Protein AF-A0A1S9CGY2-F1 (afdb_monomer_lite)

Radius of gyration: 55.51 Å; chains: 1; bounding box: 98×33×162 Å

Secondary structure (DSSP, 8-state):
-HHHHHHHHHHHHHHHHHHHHHHHHHHHHHHHHHHHHHHHTTS-TTTHHHHHHHHHHHHHHHHHHHHHHHHHHHHHHHHHHHHHHHHHHHHHHHHHHHHHHHHHHHHHHHHHHHHHHHHHHHHHHHHHHHHHHHHHHHHHHHHHHHHHHHHHHHHHHHHHHHHHHHHHHHH--

Sequence (173 aa):
MLNSINEINESTKTISVVLSIIQNIATQTNLLAFNAGIEAARAGREFESGFSVVANEIRELAIRSGITVKGIEEIIANNIRNVERGQEMAKSTVAILNEIIITIDQNAENANNLLITSESQKEGLEELLLDTEKISEVIETNSVTSEESAAVSEQLAAQAEHLSTLMEYFKTK

Structure (mmCIF, N/CA/C/O backbone):
data_AF-A0A1S9CGY2-F1
#
_entry.id   AF-A0A1S9CGY2-F1
#
loop_
_atom_site.group_PDB
_atom_site.id
_atom_site.type_symbol
_atom_site.label_atom_id
_atom_site.label_alt_id
_atom_site.label_comp_id
_atom_site.label_asym_id
_atom_site.label_entity_id
_atom_site.label_seq_id
_atom_site.pdbx_PDB_ins_code
_atom_site.Cartn_x
_atom_site.Cartn_y
_atom_site.Cartn_z
_atom_site.occupancy
_atom_site.B_iso_or_equiv
_atom_site.auth_seq_id
_atom_site.auth_comp_id
_atom_site.auth_asym_id
_atom_site.auth_atom_id
_atom_site.pdbx_PDB_model_num
ATOM 1 N N . MET A 1 1 ? 0.176 7.880 -13.606 1.00 73.38 1 MET A N 1
ATOM 2 C CA . MET A 1 1 ? 1.468 7.192 -13.379 1.00 73.38 1 MET A CA 1
ATOM 3 C C . MET A 1 1 ? 1.651 5.998 -14.310 1.00 73.38 1 MET A C 1
ATOM 5 O O . MET A 1 1 ? 2.542 6.059 -15.141 1.00 73.38 1 MET A O 1
ATOM 9 N N . LEU A 1 2 ? 0.802 4.961 -14.246 1.00 80.25 2 LEU A N 1
ATOM 10 C CA . LEU A 1 2 ? 0.894 3.801 -15.155 1.00 80.25 2 LEU A CA 1
ATOM 11 C C . LEU A 1 2 ? 0.818 4.186 -16.642 1.00 80.25 2 LEU A C 1
ATOM 13 O O . LEU A 1 2 ? 1.616 3.692 -17.429 1.00 80.25 2 LEU A O 1
ATOM 17 N N . ASN A 1 3 ? -0.066 5.121 -17.008 1.00 85.56 3 ASN A N 1
ATOM 18 C CA . ASN A 1 3 ? -0.153 5.626 -18.386 1.00 85.56 3 ASN A CA 1
ATOM 19 C C . ASN A 1 3 ? 1.161 6.271 -18.847 1.00 85.56 3 ASN A C 1
ATOM 21 O O . ASN A 1 3 ? 1.667 5.922 -19.902 1.00 85.56 3 ASN A O 1
ATOM 25 N N . SER A 1 4 ? 1.771 7.117 -18.014 1.00 87.56 4 SER A N 1
ATOM 26 C CA . SER A 1 4 ? 3.051 7.764 -18.323 1.00 87.56 4 SER A CA 1
ATOM 27 C C . SER A 1 4 ? 4.201 6.758 -18.467 1.00 87.56 4 SER A C 1
ATOM 29 O O . SER A 1 4 ? 5.044 6.907 -19.342 1.00 87.56 4 SER A O 1
ATOM 31 N N . ILE A 1 5 ? 4.230 5.702 -17.644 1.00 87.19 5 ILE A N 1
ATOM 32 C CA . ILE A 1 5 ? 5.220 4.615 -17.759 1.00 87.19 5 ILE A CA 1
ATOM 33 C C . ILE A 1 5 ? 5.020 3.834 -19.068 1.00 87.19 5 ILE A C 1
ATOM 35 O O . ILE A 1 5 ? 5.995 3.518 -19.748 1.00 87.19 5 ILE A O 1
ATOM 39 N N . ASN A 1 6 ? 3.768 3.572 -19.458 1.00 86.94 6 ASN A N 1
ATOM 40 C CA . ASN A 1 6 ? 3.456 2.937 -20.740 1.00 86.94 6 ASN A CA 1
ATOM 41 C C . ASN A 1 6 ? 3.865 3.822 -21.930 1.00 86.94 6 ASN A C 1
ATOM 43 O O . ASN A 1 6 ? 4.476 3.322 -22.869 1.00 86.94 6 ASN A O 1
ATOM 47 N N . GLU A 1 7 ? 3.587 5.126 -21.881 1.00 90.62 7 GLU A N 1
ATOM 48 C CA . GLU A 1 7 ? 3.997 6.086 -22.917 1.00 90.62 7 GLU A CA 1
ATOM 49 C C . GLU A 1 7 ? 5.524 6.138 -23.077 1.00 90.62 7 GLU A C 1
ATOM 51 O O . GLU A 1 7 ? 6.031 6.131 -24.200 1.00 90.62 7 GLU A O 1
ATOM 56 N N . ILE A 1 8 ? 6.272 6.116 -21.967 1.00 89.12 8 ILE A N 1
ATOM 57 C CA . ILE A 1 8 ? 7.740 6.034 -21.993 1.00 89.12 8 ILE A CA 1
ATOM 58 C C . ILE A 1 8 ? 8.199 4.720 -22.637 1.00 89.12 8 ILE A C 1
ATOM 60 O O . ILE A 1 8 ? 9.121 4.740 -23.454 1.00 89.12 8 ILE A O 1
ATOM 64 N N . ASN A 1 9 ? 7.565 3.589 -22.312 1.00 88.19 9 ASN A N 1
ATOM 65 C CA . ASN A 1 9 ? 7.907 2.293 -22.903 1.00 88.19 9 ASN A CA 1
ATOM 66 C C . ASN A 1 9 ? 7.698 2.292 -24.429 1.00 88.19 9 ASN A C 1
ATOM 68 O O . ASN A 1 9 ? 8.592 1.911 -25.183 1.00 88.19 9 ASN A O 1
ATOM 72 N N . GLU A 1 10 ? 6.553 2.791 -24.899 1.00 90.69 10 GLU A N 1
ATOM 73 C CA . GLU A 1 10 ? 6.242 2.887 -26.333 1.00 90.69 10 GLU A CA 1
ATOM 74 C C . GLU A 1 10 ? 7.179 3.856 -27.075 1.00 90.69 10 GLU A C 1
ATOM 76 O O . GLU A 1 10 ? 7.681 3.545 -28.161 1.00 90.69 10 GLU A O 1
ATOM 81 N N . SER A 1 11 ? 7.508 4.997 -26.462 1.00 92.31 11 SER A N 1
ATOM 82 C CA . SER A 1 11 ? 8.513 5.927 -26.995 1.00 92.31 11 SER A CA 1
ATOM 83 C C . SER A 1 11 ? 9.893 5.262 -27.106 1.00 92.31 11 SER A C 1
ATOM 85 O O . SER A 1 11 ? 10.563 5.353 -28.135 1.00 92.31 11 SER A O 1
ATOM 87 N N . THR A 1 12 ? 10.289 4.490 -26.092 1.00 91.31 12 THR A N 1
ATOM 88 C CA .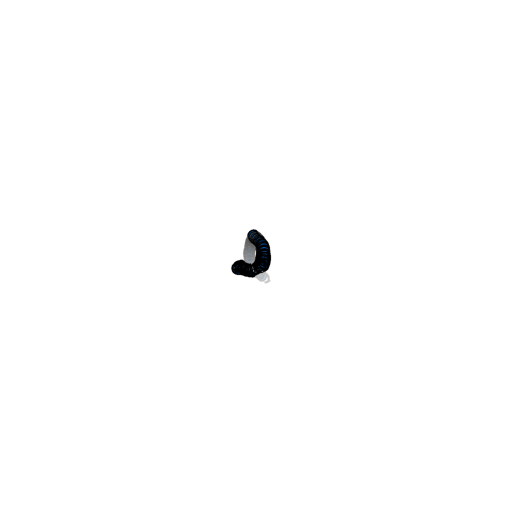 THR A 1 12 ? 11.576 3.779 -26.060 1.00 91.31 12 THR A CA 1
ATOM 89 C C . THR A 1 12 ? 11.658 2.684 -27.131 1.00 91.31 12 THR A C 1
ATOM 91 O O . THR A 1 12 ? 12.687 2.550 -27.799 1.00 91.31 12 THR A O 1
ATOM 94 N N . LYS A 1 13 ? 10.564 1.949 -27.378 1.00 89.88 13 LYS A N 1
ATOM 95 C CA . LYS A 1 13 ? 10.467 1.003 -28.506 1.00 89.88 13 LYS A CA 1
ATOM 96 C C . LYS A 1 13 ? 10.595 1.708 -29.852 1.00 89.88 13 LYS A C 1
ATOM 98 O O . LYS A 1 13 ? 11.310 1.229 -30.729 1.00 89.88 13 LYS A O 1
ATOM 103 N N . THR A 1 14 ? 9.953 2.864 -30.004 1.00 93.44 14 THR A N 1
ATOM 104 C CA . THR A 1 14 ? 10.051 3.673 -31.228 1.00 93.44 14 THR A CA 1
ATOM 105 C C . THR A 1 14 ? 11.497 4.102 -31.485 1.00 93.44 14 THR A C 1
ATOM 107 O O . THR A 1 14 ? 11.988 3.968 -32.605 1.00 93.44 14 THR A O 1
ATOM 110 N N . ILE A 1 15 ? 12.220 4.530 -30.444 1.00 93.25 15 ILE A N 1
ATOM 111 C CA . ILE A 1 15 ? 13.653 4.851 -30.539 1.00 93.25 15 ILE A CA 1
ATOM 112 C C . ILE A 1 15 ? 14.461 3.628 -30.996 1.00 93.25 15 ILE A C 1
ATOM 114 O O . ILE A 1 15 ? 15.313 3.762 -31.872 1.00 93.25 15 ILE A O 1
ATOM 118 N N . SER A 1 16 ? 14.180 2.433 -30.468 1.00 91.75 16 SER A N 1
ATOM 119 C CA . SER A 1 16 ? 14.857 1.198 -30.892 1.00 91.75 16 SER A CA 1
ATOM 120 C C . SER A 1 16 ? 14.658 0.900 -32.387 1.00 91.75 16 SER A C 1
ATOM 122 O O . SER A 1 16 ? 15.619 0.554 -33.076 1.00 91.75 16 SER A O 1
ATOM 124 N N . VAL A 1 17 ? 13.451 1.120 -32.921 1.00 93.38 17 VAL A N 1
ATOM 125 C CA . VAL A 1 17 ? 13.179 0.989 -34.365 1.00 93.38 17 VAL A CA 1
ATOM 126 C C . VAL A 1 17 ? 14.000 1.996 -35.176 1.00 93.38 17 VAL A C 1
ATOM 128 O O . VAL A 1 17 ? 14.608 1.631 -36.183 1.00 93.38 17 VAL A O 1
ATOM 131 N N . VAL A 1 18 ? 14.070 3.252 -34.728 1.00 94.31 18 VAL A N 1
ATOM 132 C CA . VAL A 1 18 ? 14.868 4.294 -35.395 1.00 94.31 18 VAL A CA 1
ATOM 133 C C . VAL A 1 18 ? 16.357 3.937 -35.397 1.00 94.31 18 VAL A C 1
ATOM 135 O O . VAL A 1 18 ? 17.012 4.078 -36.428 1.00 94.31 18 VAL A O 1
ATOM 138 N N . LEU A 1 19 ? 16.892 3.416 -34.290 1.00 93.94 19 LEU A N 1
ATOM 139 C CA . LEU A 1 19 ? 18.288 2.970 -34.213 1.00 93.94 19 LEU A CA 1
ATOM 140 C C . LEU A 1 19 ? 18.586 1.839 -35.200 1.00 93.94 19 LEU A C 1
ATOM 142 O O . LEU A 1 19 ? 19.602 1.898 -35.891 1.00 93.94 19 LEU A O 1
ATOM 146 N N . SER A 1 20 ? 17.668 0.882 -35.359 1.00 92.81 20 SER A N 1
ATOM 147 C CA . SER A 1 20 ? 17.802 -0.181 -36.361 1.00 92.81 20 SER A CA 1
ATOM 148 C C . SER A 1 20 ? 17.882 0.374 -37.792 1.00 92.81 20 SER A C 1
ATOM 150 O O . SER A 1 20 ? 18.693 -0.080 -38.604 1.00 92.81 20 SER A O 1
ATOM 152 N N . ILE A 1 21 ? 17.096 1.408 -38.111 1.00 95.69 21 ILE A N 1
ATOM 153 C CA . ILE A 1 21 ? 17.167 2.096 -39.410 1.00 95.69 21 ILE A CA 1
ATOM 154 C C . ILE A 1 21 ? 18.528 2.786 -39.582 1.00 95.69 21 ILE A C 1
ATOM 156 O O . ILE A 1 21 ? 19.155 2.638 -40.631 1.00 95.69 21 ILE A O 1
ATOM 160 N N . ILE A 1 22 ? 19.028 3.485 -38.558 1.00 94.75 22 ILE A N 1
ATOM 161 C CA . ILE A 1 22 ? 20.340 4.152 -38.610 1.00 94.75 22 ILE A CA 1
ATOM 162 C C . ILE A 1 22 ? 21.469 3.123 -38.781 1.00 94.75 22 ILE A C 1
ATOM 164 O O . ILE A 1 22 ? 22.365 3.336 -39.597 1.00 94.75 22 ILE A O 1
ATOM 168 N N . GLN A 1 23 ? 21.409 1.977 -38.094 1.00 94.31 23 GLN A N 1
ATOM 169 C CA . GLN A 1 23 ? 22.380 0.888 -38.253 1.00 94.31 23 GLN A CA 1
ATOM 170 C C . GLN A 1 23 ? 22.392 0.339 -39.688 1.00 94.31 23 GLN A C 1
ATOM 172 O O . GLN A 1 23 ? 23.459 0.062 -40.250 1.00 94.31 23 GLN A O 1
ATOM 177 N N . ASN A 1 24 ? 21.213 0.206 -40.303 1.00 95.19 24 ASN A N 1
ATOM 178 C CA . ASN A 1 24 ? 21.089 -0.189 -41.703 1.00 95.19 24 ASN A CA 1
ATOM 179 C C . ASN A 1 24 ? 21.702 0.859 -42.644 1.00 95.19 24 ASN A C 1
ATOM 181 O O . ASN A 1 24 ? 22.481 0.492 -43.525 1.00 95.19 24 ASN A O 1
ATOM 185 N N . ILE A 1 25 ? 21.436 2.152 -42.423 1.00 95.19 25 ILE A N 1
ATOM 186 C CA . ILE A 1 25 ? 22.032 3.251 -43.202 1.00 95.19 25 ILE A CA 1
ATOM 187 C C . ILE A 1 25 ? 23.560 3.248 -43.072 1.00 95.19 25 ILE A C 1
ATOM 189 O O . ILE A 1 25 ? 24.261 3.343 -44.080 1.00 95.19 25 ILE A O 1
ATOM 193 N N . ALA A 1 26 ? 24.096 3.091 -41.858 1.00 95.00 26 ALA A N 1
ATOM 194 C CA . ALA A 1 26 ? 25.537 3.020 -41.621 1.00 95.00 26 ALA A CA 1
ATOM 195 C C . ALA A 1 26 ? 26.172 1.837 -42.373 1.00 95.00 26 ALA A C 1
ATOM 197 O O . ALA A 1 26 ? 27.203 1.982 -43.028 1.00 95.00 26 ALA A O 1
ATOM 198 N N . THR A 1 27 ? 25.514 0.676 -42.365 1.00 93.88 27 THR A N 1
ATOM 199 C CA . THR A 1 27 ? 25.989 -0.519 -43.080 1.00 93.88 27 THR A CA 1
ATOM 200 C C . THR A 1 27 ? 25.967 -0.323 -44.600 1.00 93.88 27 THR A C 1
ATOM 202 O O . THR A 1 27 ? 26.942 -0.653 -45.278 1.00 93.88 27 THR A O 1
ATOM 205 N N . GLN A 1 28 ? 24.895 0.263 -45.142 1.00 96.44 28 GLN A N 1
ATOM 206 C CA . GLN A 1 28 ? 24.790 0.596 -46.567 1.00 96.44 28 GLN A CA 1
ATOM 207 C C . GLN A 1 28 ? 25.834 1.632 -46.990 1.00 96.44 28 GLN A C 1
ATOM 209 O O . GLN A 1 28 ? 26.470 1.469 -48.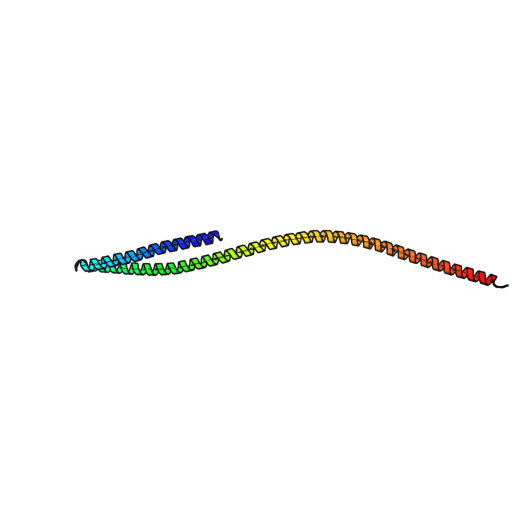029 1.00 96.44 28 GLN A O 1
ATOM 214 N N . THR A 1 29 ? 26.064 2.657 -46.167 1.00 95.81 29 THR A N 1
ATOM 215 C CA . THR A 1 29 ? 27.071 3.700 -46.417 1.00 95.81 29 THR A CA 1
ATOM 216 C C . THR A 1 29 ? 28.478 3.107 -46.435 1.00 95.81 29 THR A C 1
ATOM 218 O O . THR A 1 29 ? 29.260 3.412 -47.331 1.00 95.81 29 THR A O 1
ATOM 221 N N . ASN A 1 30 ? 28.782 2.189 -45.511 1.00 94.00 30 ASN A N 1
ATOM 222 C CA . ASN A 1 30 ? 30.048 1.454 -45.494 1.00 94.00 30 ASN A CA 1
ATOM 223 C C . ASN A 1 30 ? 30.245 0.608 -46.769 1.00 94.00 30 ASN A C 1
ATOM 225 O O . ASN A 1 30 ? 31.339 0.597 -47.331 1.00 94.00 30 ASN A O 1
ATOM 229 N N . LEU A 1 31 ? 29.195 -0.064 -47.258 1.00 94.44 31 LEU A N 1
ATOM 230 C CA . LEU A 1 31 ? 29.244 -0.832 -48.511 1.00 94.44 31 LEU A CA 1
ATOM 231 C C . LEU A 1 31 ? 29.414 0.067 -49.747 1.00 94.44 31 LEU A C 1
ATOM 233 O O . LEU A 1 31 ? 30.213 -0.246 -50.628 1.00 94.44 31 LEU A O 1
ATOM 237 N N . LEU A 1 32 ? 28.701 1.195 -49.804 1.00 94.88 32 LEU A N 1
ATOM 238 C CA . LEU A 1 32 ? 28.823 2.192 -50.873 1.00 94.88 32 LEU A CA 1
ATOM 239 C C . LEU A 1 32 ? 30.239 2.775 -50.933 1.00 94.88 32 LEU A C 1
ATOM 241 O O . LEU A 1 32 ? 30.835 2.828 -52.007 1.00 94.88 32 LEU A O 1
ATOM 245 N N . ALA A 1 33 ? 30.791 3.155 -49.780 1.00 93.81 33 ALA A N 1
ATOM 246 C CA . ALA A 1 33 ? 32.144 3.685 -49.662 1.00 93.81 33 ALA A CA 1
ATOM 247 C C . ALA A 1 33 ? 33.205 2.655 -50.077 1.00 93.81 33 ALA A C 1
ATOM 249 O O . ALA A 1 33 ? 34.149 2.983 -50.790 1.00 93.81 33 ALA A O 1
ATOM 250 N N . PHE A 1 34 ? 33.019 1.388 -49.700 1.00 90.94 34 PHE A N 1
ATOM 251 C CA . PHE A 1 34 ? 33.893 0.297 -50.126 1.00 90.94 34 PHE A CA 1
ATOM 252 C C . PHE A 1 34 ? 33.897 0.114 -51.651 1.00 90.94 34 PHE A C 1
ATOM 254 O O . PHE A 1 34 ? 34.965 0.055 -52.259 1.00 90.94 34 PHE A O 1
ATOM 261 N N . ASN A 1 35 ? 32.717 0.092 -52.278 1.00 90.62 35 ASN A N 1
ATOM 262 C CA . ASN A 1 35 ? 32.596 -0.028 -53.732 1.00 90.62 35 ASN A CA 1
ATOM 263 C C . ASN A 1 35 ? 33.207 1.180 -54.461 1.00 90.62 35 ASN A C 1
ATOM 265 O O . ASN A 1 35 ? 33.895 1.004 -55.464 1.00 90.62 35 ASN A O 1
ATOM 269 N N . ALA A 1 36 ? 33.012 2.394 -53.936 1.00 89.62 36 ALA A N 1
ATOM 270 C CA . ALA A 1 36 ? 33.627 3.604 -54.478 1.00 89.62 36 ALA A CA 1
ATOM 271 C C . ALA A 1 36 ? 35.162 3.571 -54.380 1.00 89.62 36 ALA A C 1
ATOM 273 O O . ALA A 1 36 ? 35.842 3.971 -55.321 1.00 89.62 36 ALA A O 1
ATOM 274 N N . GLY A 1 37 ? 35.711 3.048 -53.278 1.00 86.56 37 GLY A N 1
ATOM 275 C CA . GLY A 1 37 ? 37.154 2.853 -53.115 1.00 86.56 37 GLY A CA 1
ATOM 276 C C . GLY A 1 37 ? 37.740 1.854 -54.119 1.00 86.56 37 GLY A C 1
ATOM 277 O O . GLY A 1 37 ? 38.814 2.101 -54.668 1.00 86.56 37 GLY A O 1
ATOM 278 N N . ILE A 1 38 ? 37.020 0.763 -54.413 1.00 86.25 38 ILE A N 1
ATOM 279 C CA . ILE A 1 38 ? 37.411 -0.206 -55.452 1.00 86.25 38 ILE A CA 1
ATOM 280 C C . ILE A 1 38 ? 37.428 0.454 -56.833 1.00 86.25 38 ILE A C 1
ATOM 282 O O . ILE A 1 38 ? 38.396 0.294 -57.574 1.00 86.25 38 ILE A O 1
ATOM 286 N N . GLU A 1 39 ? 36.379 1.199 -57.180 1.00 84.62 39 GLU A N 1
ATOM 287 C CA . GLU A 1 39 ? 36.273 1.806 -58.508 1.00 84.62 39 GLU A CA 1
ATOM 288 C C . GLU A 1 39 ? 37.282 2.953 -58.692 1.00 84.62 39 GLU A C 1
ATOM 290 O O . GLU A 1 39 ? 37.869 3.095 -59.764 1.00 84.62 39 GLU A O 1
ATOM 295 N N . ALA A 1 40 ? 37.587 3.702 -57.624 1.00 83.44 40 ALA A N 1
ATOM 296 C CA . ALA A 1 40 ? 38.656 4.700 -57.615 1.00 83.44 40 ALA A CA 1
ATOM 297 C C . ALA A 1 40 ? 40.035 4.075 -57.886 1.00 83.44 40 ALA A C 1
ATOM 299 O O . ALA A 1 40 ? 40.800 4.624 -58.672 1.00 83.44 40 ALA A O 1
ATOM 300 N N . ALA A 1 41 ? 40.328 2.904 -57.307 1.00 79.19 41 ALA A N 1
ATOM 301 C CA . ALA A 1 41 ? 41.556 2.146 -57.577 1.00 79.19 41 ALA A CA 1
ATOM 302 C C . ALA A 1 41 ? 41.606 1.534 -58.992 1.00 79.19 41 ALA A C 1
ATOM 304 O O . ALA A 1 41 ? 42.649 1.058 -59.433 1.00 79.19 41 ALA A O 1
ATOM 305 N N . ARG A 1 42 ? 40.471 1.507 -59.701 1.00 80.44 42 ARG A N 1
ATOM 306 C CA . ARG A 1 42 ? 40.340 0.960 -61.056 1.00 80.44 42 ARG A CA 1
ATOM 307 C C . ARG A 1 42 ? 40.451 2.034 -62.146 1.00 80.44 42 ARG A C 1
ATOM 309 O O . ARG A 1 42 ? 40.770 1.698 -63.284 1.00 80.44 42 ARG A O 1
ATOM 316 N N . ALA A 1 43 ? 40.208 3.302 -61.806 1.00 77.12 43 ALA A N 1
ATOM 317 C CA . ALA A 1 43 ? 40.146 4.434 -62.736 1.00 77.12 43 ALA A CA 1
ATOM 318 C C . ALA A 1 43 ? 41.515 5.047 -63.127 1.00 77.12 43 ALA A C 1
ATOM 320 O O . ALA A 1 43 ? 41.562 5.902 -64.011 1.00 77.12 43 ALA A O 1
ATOM 321 N N . GLY A 1 44 ? 42.631 4.598 -62.539 1.00 66.88 44 GLY A N 1
ATOM 322 C CA . GLY A 1 44 ? 43.990 5.012 -62.910 1.00 66.88 44 GLY A CA 1
ATOM 323 C C . GLY A 1 44 ? 44.505 6.301 -62.239 1.00 66.88 44 GLY A C 1
ATOM 324 O O . GLY A 1 44 ? 43.766 7.070 -61.622 1.00 66.88 44 GLY A O 1
ATOM 325 N N . ARG A 1 45 ? 45.821 6.543 -62.386 1.00 63.72 45 ARG A N 1
ATOM 326 C CA . ARG A 1 45 ? 46.643 7.472 -61.572 1.00 63.72 45 ARG A CA 1
ATOM 327 C C . ARG A 1 45 ? 46.197 8.942 -61.496 1.00 63.72 45 ARG A C 1
ATOM 329 O O . ARG A 1 45 ? 46.594 9.618 -60.552 1.00 63.72 45 ARG A O 1
ATOM 336 N N . GLU A 1 46 ? 45.412 9.455 -62.445 1.00 60.72 46 GLU A N 1
ATOM 337 C CA . GLU A 1 46 ? 44.984 10.870 -62.452 1.00 60.72 46 GLU A CA 1
ATOM 338 C C . GLU A 1 46 ? 43.805 11.173 -61.505 1.00 60.72 46 GLU A C 1
ATOM 340 O O . GLU A 1 46 ? 43.678 12.309 -61.055 1.00 60.72 46 GLU A O 1
ATOM 345 N N . PHE A 1 47 ? 42.987 10.175 -61.139 1.00 56.12 47 PHE A N 1
ATOM 346 C CA . PHE A 1 47 ? 41.822 10.341 -60.245 1.00 56.12 47 PHE A CA 1
ATOM 347 C C . PHE A 1 47 ? 41.919 9.528 -58.935 1.00 56.12 47 PHE A C 1
ATOM 349 O O . PHE A 1 47 ? 41.131 9.741 -58.010 1.00 56.12 47 PHE A O 1
ATOM 356 N N . GLU A 1 48 ? 42.909 8.635 -58.824 1.00 58.69 48 GLU A N 1
ATOM 357 C CA . GLU A 1 48 ? 43.109 7.698 -57.704 1.00 58.69 48 GLU A CA 1
ATOM 358 C C . GLU A 1 48 ? 43.356 8.361 -56.338 1.00 58.69 48 GLU A C 1
ATOM 360 O O . GLU A 1 48 ? 42.889 7.855 -55.317 1.00 58.69 48 GLU A O 1
ATOM 365 N N . SER A 1 49 ? 44.087 9.480 -56.282 1.00 67.31 49 SER A N 1
ATOM 366 C CA . SER A 1 49 ? 44.610 9.994 -55.004 1.00 67.31 49 SER A CA 1
ATOM 367 C C . SER A 1 49 ? 43.556 10.685 -54.133 1.00 67.31 49 SER A C 1
ATOM 369 O O . SER A 1 49 ? 43.572 10.527 -52.916 1.00 67.31 49 SER A O 1
ATOM 371 N N . GLY A 1 50 ? 42.620 11.426 -54.732 1.00 77.44 50 GLY A N 1
ATOM 372 C CA . GLY A 1 50 ? 41.583 12.158 -53.996 1.00 77.44 50 GLY A CA 1
ATOM 373 C C . GLY A 1 50 ? 40.358 11.305 -53.664 1.00 77.44 50 GLY A C 1
ATOM 374 O O . GLY A 1 50 ? 39.897 11.295 -52.525 1.00 77.44 50 GLY A O 1
ATOM 375 N N . PHE A 1 51 ? 39.845 10.549 -54.641 1.00 82.25 51 PHE A N 1
ATOM 376 C CA . PHE A 1 51 ? 38.612 9.768 -54.475 1.00 82.25 51 PHE A CA 1
ATOM 377 C C . PHE A 1 51 ? 38.781 8.567 -53.537 1.00 82.25 51 PHE A C 1
ATOM 379 O O . PHE A 1 51 ? 37.878 8.282 -52.751 1.00 82.25 51 PHE A O 1
ATOM 386 N N . SER A 1 52 ? 39.940 7.900 -53.561 1.00 83.31 52 SER A N 1
ATOM 387 C CA . SER A 1 52 ? 40.228 6.777 -52.657 1.00 83.31 52 SER A CA 1
ATOM 388 C C . SER A 1 52 ? 40.314 7.221 -51.189 1.00 83.31 52 SER A C 1
ATOM 390 O O . SER A 1 52 ? 39.795 6.548 -50.298 1.00 83.31 52 SER A O 1
ATOM 392 N N . VAL A 1 53 ? 40.895 8.401 -50.928 1.00 86.44 53 VAL A N 1
ATOM 393 C CA . VAL A 1 53 ? 40.978 8.976 -49.574 1.00 86.44 53 VAL A CA 1
ATOM 394 C C . VAL A 1 53 ? 39.589 9.323 -49.044 1.00 86.44 53 VAL A C 1
ATOM 396 O O . VAL A 1 53 ? 39.247 8.932 -47.931 1.00 86.44 53 VAL A O 1
ATOM 399 N N . VAL A 1 54 ? 38.755 9.980 -49.856 1.00 90.50 54 VAL A N 1
ATOM 400 C CA . VAL A 1 54 ? 37.374 10.312 -49.468 1.00 90.50 54 VAL A CA 1
ATOM 401 C C . VAL A 1 54 ? 36.546 9.047 -49.215 1.00 90.50 54 VAL A C 1
ATOM 403 O O . VAL A 1 54 ? 35.800 8.988 -48.241 1.00 90.50 54 VAL A O 1
ATOM 406 N N . ALA A 1 55 ? 36.695 8.010 -50.044 1.00 91.56 55 ALA A N 1
ATOM 407 C CA . ALA A 1 55 ? 36.003 6.737 -49.849 1.00 91.56 55 ALA A CA 1
ATOM 408 C C . ALA A 1 55 ? 36.401 6.050 -48.529 1.00 91.56 55 ALA A C 1
ATOM 410 O O . ALA A 1 55 ? 35.532 5.550 -47.813 1.00 91.56 55 ALA A O 1
ATOM 411 N N . ASN A 1 56 ? 37.687 6.062 -48.167 1.00 90.12 56 ASN A N 1
ATOM 412 C CA . ASN A 1 56 ? 38.142 5.521 -46.884 1.00 90.12 56 ASN A CA 1
ATOM 413 C C . ASN A 1 56 ? 37.626 6.336 -45.689 1.00 90.12 56 ASN A C 1
ATOM 415 O O . ASN A 1 56 ? 37.159 5.738 -44.722 1.00 90.12 56 ASN A O 1
ATOM 419 N N . GLU A 1 57 ? 37.615 7.667 -45.778 1.00 93.62 57 GLU A N 1
ATOM 420 C CA . GLU A 1 57 ? 37.085 8.532 -44.715 1.00 93.62 57 GLU A CA 1
ATOM 421 C C . GLU A 1 57 ? 35.585 8.280 -44.478 1.00 93.62 57 GLU A C 1
ATOM 423 O O . GLU A 1 57 ? 35.143 8.096 -43.343 1.00 93.62 57 GLU A O 1
ATOM 428 N N . ILE A 1 58 ? 34.788 8.177 -45.552 1.00 95.25 58 ILE A N 1
ATOM 429 C CA . ILE A 1 58 ? 33.354 7.848 -45.457 1.00 95.25 58 ILE A CA 1
ATOM 430 C C . ILE A 1 58 ? 33.160 6.464 -44.825 1.00 95.25 58 ILE A C 1
ATOM 432 O O . ILE A 1 58 ? 32.251 6.268 -44.013 1.00 95.25 58 ILE A O 1
ATOM 436 N N . ARG A 1 59 ? 34.012 5.496 -45.178 1.00 93.75 59 ARG A N 1
ATOM 437 C CA . ARG A 1 59 ? 33.964 4.140 -44.628 1.00 93.75 59 ARG A CA 1
ATOM 438 C C . ARG A 1 59 ? 34.247 4.129 -43.125 1.00 93.75 59 ARG A C 1
ATOM 440 O O . ARG A 1 59 ? 33.496 3.504 -42.375 1.00 93.75 59 ARG A O 1
ATOM 447 N N . GLU A 1 60 ? 35.287 4.828 -42.675 1.00 94.44 60 GLU A N 1
ATOM 448 C CA . GLU A 1 60 ? 35.589 4.957 -41.246 1.00 94.44 60 GLU A CA 1
ATOM 449 C C . GLU A 1 60 ? 34.447 5.640 -40.487 1.00 94.44 60 GLU A C 1
ATOM 451 O O . GLU A 1 60 ? 34.038 5.160 -39.425 1.00 94.44 60 GLU A O 1
ATOM 456 N N . LEU A 1 61 ? 33.861 6.695 -41.062 1.00 95.31 61 LEU A N 1
ATOM 457 C CA . LEU A 1 61 ? 32.724 7.398 -40.472 1.00 95.31 61 LEU A CA 1
ATOM 458 C C . LEU A 1 61 ? 31.498 6.482 -40.324 1.00 95.31 61 LEU A C 1
ATOM 460 O O . LEU A 1 61 ? 30.832 6.491 -39.286 1.00 95.31 61 LEU A O 1
ATOM 464 N N . ALA A 1 62 ? 31.230 5.644 -41.328 1.00 95.06 62 ALA A N 1
ATOM 465 C CA . ALA A 1 62 ? 30.141 4.673 -41.313 1.00 95.06 62 ALA A CA 1
ATOM 466 C C . ALA A 1 62 ? 30.350 3.567 -40.260 1.00 95.06 62 ALA A C 1
ATOM 468 O O . ALA A 1 62 ? 29.422 3.236 -39.518 1.00 95.06 62 ALA A O 1
ATOM 469 N N . ILE A 1 63 ? 31.572 3.032 -40.132 1.00 93.50 63 ILE A N 1
ATOM 470 C CA . ILE A 1 63 ? 31.920 2.054 -39.085 1.00 93.50 63 ILE A CA 1
ATOM 471 C C . ILE A 1 63 ? 31.758 2.680 -37.698 1.00 93.50 63 ILE A C 1
ATOM 473 O O . ILE A 1 63 ? 31.131 2.086 -36.816 1.00 93.50 63 ILE A O 1
ATOM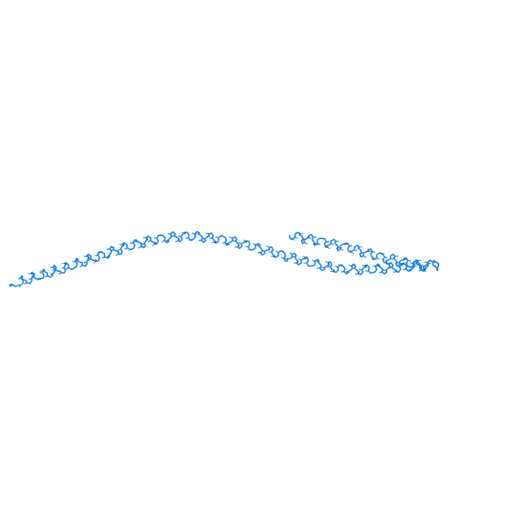 477 N N . ARG A 1 64 ? 32.279 3.897 -37.509 1.00 95.44 64 ARG A N 1
ATOM 478 C CA . ARG A 1 64 ? 32.173 4.631 -36.245 1.00 95.44 64 ARG A CA 1
ATOM 479 C C . ARG A 1 64 ? 30.715 4.895 -35.874 1.00 95.44 64 ARG A C 1
ATOM 481 O O . ARG A 1 64 ? 30.342 4.665 -34.727 1.00 95.44 64 ARG A O 1
ATOM 488 N N . SER A 1 65 ? 29.886 5.295 -36.841 1.00 94.75 65 SER A N 1
ATOM 489 C CA . SER A 1 65 ? 28.443 5.473 -36.655 1.00 94.75 65 SER A CA 1
ATOM 490 C C . SER A 1 65 ? 27.768 4.180 -36.184 1.00 94.75 65 SER A C 1
ATOM 492 O O . SER A 1 65 ? 27.045 4.206 -35.191 1.00 94.75 65 SER A O 1
ATOM 494 N N . GLY A 1 66 ? 28.074 3.035 -36.806 1.00 93.38 66 GLY A N 1
ATOM 495 C CA . GLY A 1 66 ? 27.524 1.741 -36.387 1.00 93.38 66 GLY A CA 1
ATOM 496 C C . GLY A 1 66 ? 27.936 1.319 -34.969 1.00 93.38 66 GLY A C 1
ATOM 497 O O . GLY A 1 66 ? 27.124 0.787 -34.216 1.00 93.38 66 GLY A O 1
ATOM 498 N N . ILE A 1 67 ? 29.179 1.591 -34.558 1.00 94.00 67 ILE A N 1
ATOM 499 C CA . ILE A 1 67 ? 29.627 1.337 -33.176 1.00 94.00 67 ILE A CA 1
ATOM 500 C C . ILE A 1 67 ? 28.847 2.215 -32.189 1.00 94.00 67 ILE A C 1
ATOM 502 O O . ILE A 1 67 ? 28.392 1.726 -31.155 1.00 94.00 67 ILE A O 1
ATOM 506 N N . THR A 1 68 ? 28.657 3.498 -32.510 1.00 93.88 68 THR A N 1
ATOM 507 C CA . THR A 1 68 ? 27.872 4.416 -31.675 1.00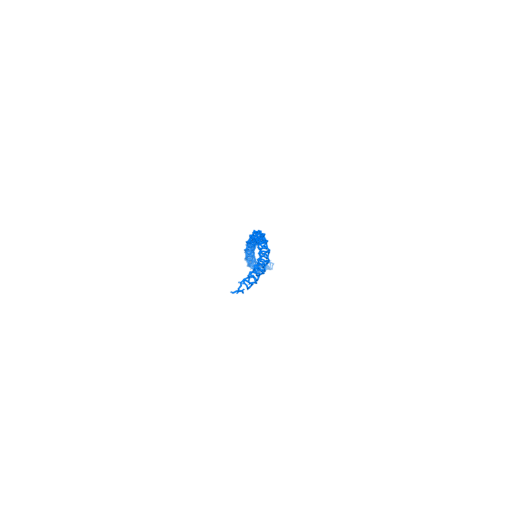 93.88 68 THR A CA 1
ATOM 508 C C . THR A 1 68 ? 26.418 3.967 -31.556 1.00 93.88 68 THR A C 1
ATOM 510 O O . THR A 1 68 ? 25.891 3.954 -30.446 1.00 93.88 68 THR A O 1
ATOM 513 N N . VAL A 1 69 ? 25.784 3.552 -32.657 1.00 94.75 69 VAL A N 1
ATOM 514 C CA . VAL A 1 69 ? 24.399 3.055 -32.644 1.00 94.75 69 VAL A CA 1
ATOM 515 C C . VAL A 1 69 ? 24.256 1.846 -31.723 1.00 94.75 69 VAL A C 1
ATOM 517 O O . VAL A 1 69 ? 23.378 1.862 -30.865 1.00 94.75 69 VAL A O 1
ATOM 520 N N . LYS A 1 70 ? 25.162 0.863 -31.805 1.00 92.06 70 LYS A N 1
ATOM 521 C CA . LYS A 1 70 ? 25.165 -0.295 -30.893 1.00 92.06 70 LYS A CA 1
ATOM 522 C C . LYS A 1 70 ? 25.269 0.101 -29.418 1.00 92.06 70 LYS A C 1
ATOM 524 O O . LYS A 1 70 ? 24.585 -0.475 -28.579 1.00 92.06 70 LYS A O 1
ATOM 529 N N . GLY A 1 71 ? 26.094 1.099 -29.097 1.00 94.25 71 GLY A N 1
ATOM 530 C CA . GLY A 1 71 ? 26.187 1.623 -27.731 1.00 94.25 71 GLY A CA 1
ATOM 531 C C . GLY A 1 71 ? 24.874 2.251 -27.245 1.00 94.25 71 GLY A C 1
ATOM 532 O O . GLY A 1 71 ? 24.484 2.067 -26.094 1.00 94.25 71 GLY A O 1
ATOM 533 N N . ILE A 1 72 ? 24.152 2.954 -28.124 1.00 94.31 72 ILE A N 1
ATOM 534 C CA . ILE A 1 72 ? 22.834 3.516 -27.793 1.00 94.31 72 ILE A CA 1
ATOM 535 C C . ILE A 1 72 ? 21.788 2.399 -27.650 1.00 94.31 72 ILE A C 1
ATOM 537 O O . ILE A 1 72 ? 20.972 2.460 -26.732 1.00 94.31 72 ILE A O 1
ATOM 541 N N . GLU A 1 73 ? 21.817 1.366 -28.498 1.00 91.94 73 GLU A N 1
ATOM 542 C CA . GLU A 1 73 ? 20.918 0.205 -28.391 1.00 91.94 73 GLU A CA 1
ATOM 543 C C . GLU A 1 73 ? 21.030 -0.478 -27.021 1.00 91.94 73 GLU A C 1
ATOM 545 O O . GLU A 1 73 ? 20.008 -0.800 -26.414 1.00 91.94 73 GLU A O 1
ATOM 550 N N . GLU A 1 74 ? 22.244 -0.635 -26.488 1.00 93.75 74 GLU A N 1
ATOM 551 C CA . GLU A 1 74 ? 22.459 -1.202 -25.152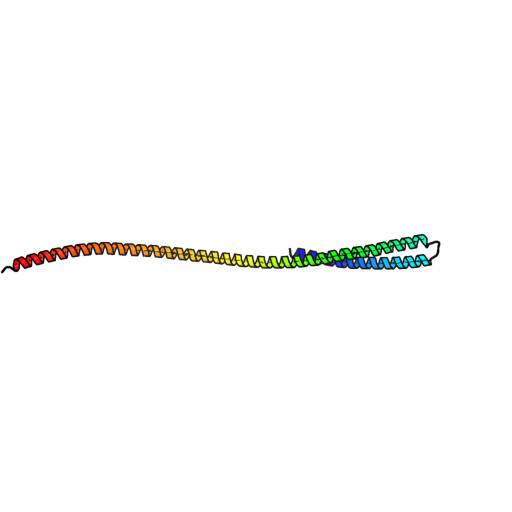 1.00 93.75 74 GLU A CA 1
ATOM 552 C C . GLU A 1 74 ? 21.841 -0.330 -24.044 1.00 93.75 74 GLU A C 1
ATOM 554 O O . GLU A 1 74 ? 21.147 -0.836 -23.154 1.00 93.75 74 GLU A O 1
ATOM 559 N N . ILE A 1 75 ? 22.028 0.993 -24.121 1.00 94.06 75 ILE A N 1
ATOM 560 C CA . ILE A 1 75 ? 21.431 1.953 -23.179 1.00 94.06 75 ILE A CA 1
ATOM 561 C C . ILE A 1 75 ? 19.900 1.890 -23.241 1.00 94.06 75 ILE A C 1
ATOM 563 O O . ILE A 1 75 ? 19.232 1.890 -22.205 1.00 94.06 75 ILE A O 1
ATOM 567 N N . ILE A 1 76 ? 19.329 1.812 -24.443 1.00 92.75 76 ILE A N 1
ATOM 568 C CA . ILE A 1 76 ? 17.883 1.701 -24.655 1.00 92.75 76 ILE A CA 1
ATOM 569 C C . ILE A 1 76 ? 17.348 0.377 -24.105 1.00 92.75 76 ILE A C 1
ATOM 571 O O . ILE A 1 76 ? 16.367 0.386 -23.362 1.00 92.75 76 ILE A O 1
ATOM 575 N N . ALA A 1 77 ? 18.023 -0.744 -24.360 1.00 90.62 77 ALA A N 1
ATOM 576 C CA . ALA A 1 77 ? 17.651 -2.044 -23.804 1.00 90.62 77 ALA A CA 1
ATOM 577 C C . ALA A 1 77 ? 17.694 -2.056 -22.264 1.00 90.62 77 ALA A C 1
ATOM 579 O O . ALA A 1 77 ? 16.873 -2.702 -21.610 1.00 90.62 77 ALA A O 1
ATOM 580 N N . ASN A 1 78 ? 18.637 -1.333 -21.655 1.00 93.88 78 ASN A N 1
ATOM 581 C CA . ASN A 1 78 ? 18.667 -1.155 -20.205 1.00 93.88 78 ASN A CA 1
ATOM 582 C C . ASN A 1 78 ? 17.514 -0.268 -19.698 1.00 93.88 78 ASN A C 1
ATOM 584 O O . ASN A 1 78 ? 16.906 -0.572 -18.673 1.00 93.88 78 ASN A O 1
ATOM 588 N N . ASN A 1 79 ? 17.170 0.799 -20.425 1.00 92.19 79 ASN A N 1
ATOM 589 C CA . ASN A 1 79 ? 16.030 1.652 -20.084 1.00 92.19 79 ASN A CA 1
ATOM 590 C C . ASN A 1 79 ? 14.699 0.896 -20.137 1.00 92.19 79 ASN A C 1
ATOM 592 O O . ASN A 1 79 ? 13.913 1.037 -19.205 1.00 92.19 79 ASN A O 1
ATOM 596 N N . ILE A 1 80 ? 14.474 0.048 -21.148 1.00 90.44 80 ILE A N 1
ATOM 597 C CA . ILE A 1 80 ? 13.266 -0.795 -21.232 1.00 90.44 80 ILE A CA 1
ATOM 598 C C . ILE A 1 80 ? 13.128 -1.653 -19.968 1.00 90.44 80 ILE A C 1
ATOM 600 O O . ILE A 1 80 ? 12.098 -1.591 -19.301 1.00 90.44 80 ILE A O 1
ATOM 604 N N . ARG A 1 81 ? 14.196 -2.354 -19.562 1.00 92.38 81 ARG A N 1
ATOM 605 C CA . ARG A 1 81 ? 14.199 -3.167 -18.331 1.00 92.38 81 ARG A CA 1
ATOM 606 C C . ARG A 1 81 ? 13.895 -2.346 -17.075 1.00 92.38 81 ARG A C 1
ATOM 608 O O . ARG A 1 81 ? 13.169 -2.795 -16.189 1.00 92.38 81 ARG A O 1
ATOM 615 N N . ASN A 1 82 ? 14.437 -1.132 -16.980 1.00 91.50 82 ASN A N 1
ATOM 616 C CA . ASN A 1 82 ? 14.162 -0.239 -15.853 1.00 91.50 82 ASN A CA 1
ATOM 617 C C . ASN A 1 82 ? 12.701 0.229 -15.821 1.00 91.50 82 ASN A C 1
ATOM 619 O O . ASN A 1 82 ? 12.113 0.300 -14.741 1.00 91.50 82 ASN A O 1
ATOM 623 N N . VAL A 1 83 ? 12.120 0.528 -16.984 1.00 91.38 83 VAL A N 1
ATOM 624 C CA . VAL A 1 83 ? 10.715 0.930 -17.130 1.00 91.38 83 VAL A CA 1
ATOM 625 C C . VAL A 1 83 ? 9.782 -0.225 -16.768 1.00 91.38 83 VAL A C 1
ATOM 627 O O . VAL A 1 83 ? 8.845 -0.013 -16.002 1.00 91.38 83 VAL A O 1
ATOM 630 N N . GLU A 1 84 ? 10.065 -1.445 -17.230 1.00 89.56 84 GLU A N 1
ATOM 631 C CA . GLU A 1 84 ? 9.308 -2.656 -16.874 1.00 89.56 84 GLU A CA 1
ATOM 632 C C . GLU A 1 84 ? 9.312 -2.896 -15.360 1.00 89.56 84 GLU A C 1
ATOM 634 O O . GLU A 1 84 ? 8.252 -3.037 -14.748 1.00 89.56 84 GLU A O 1
ATOM 639 N N . ARG A 1 85 ? 10.488 -2.821 -14.723 1.00 92.25 85 ARG A N 1
ATOM 640 C CA . ARG A 1 85 ? 10.602 -2.917 -13.261 1.00 92.25 85 ARG A CA 1
ATOM 641 C C . ARG A 1 85 ? 9.812 -1.814 -12.551 1.00 92.25 85 ARG A C 1
ATOM 643 O O . ARG A 1 85 ? 9.119 -2.078 -11.570 1.00 92.25 85 ARG A O 1
ATOM 650 N N . GLY A 1 86 ? 9.885 -0.578 -13.046 1.00 90.81 86 GLY A N 1
ATOM 651 C CA . GLY A 1 86 ? 9.098 0.539 -12.521 1.00 90.81 86 GLY A CA 1
ATOM 652 C C . GLY A 1 86 ? 7.589 0.310 -12.655 1.00 90.81 86 GLY A C 1
ATOM 653 O O . GLY A 1 86 ? 6.828 0.650 -11.749 1.00 90.81 86 GLY A O 1
ATOM 654 N N . GLN A 1 87 ? 7.151 -0.317 -13.749 1.00 90.38 87 GLN A N 1
ATOM 655 C CA . GLN A 1 87 ? 5.756 -0.678 -13.978 1.00 90.38 87 GLN A CA 1
ATOM 656 C C . GLN A 1 87 ? 5.272 -1.749 -12.992 1.00 90.38 87 GLN A C 1
ATOM 658 O O . GLN A 1 87 ? 4.161 -1.637 -12.473 1.00 90.38 87 GLN A O 1
ATOM 663 N N . GLU A 1 88 ? 6.082 -2.771 -12.715 1.00 91.75 88 GLU A N 1
ATOM 664 C CA . GLU A 1 88 ? 5.760 -3.796 -11.714 1.00 91.75 88 GLU A CA 1
ATOM 665 C C . GLU A 1 88 ? 5.657 -3.207 -10.308 1.00 91.75 88 GLU A C 1
ATOM 667 O O . GLU A 1 88 ? 4.671 -3.448 -9.609 1.00 91.75 88 GLU A O 1
ATOM 672 N N . MET A 1 89 ? 6.623 -2.369 -9.919 1.00 92.94 89 MET A N 1
ATOM 673 C CA . MET A 1 89 ? 6.583 -1.664 -8.638 1.00 92.94 89 MET A CA 1
ATOM 674 C C . MET A 1 89 ? 5.317 -0.811 -8.519 1.00 92.94 89 MET A C 1
ATOM 676 O O . MET A 1 89 ? 4.604 -0.912 -7.525 1.00 92.94 89 MET A O 1
ATOM 680 N N . ALA A 1 90 ? 4.986 -0.042 -9.559 1.00 91.81 90 ALA A N 1
ATOM 681 C CA . ALA A 1 90 ? 3.770 0.762 -9.611 1.00 91.81 90 ALA A CA 1
ATOM 682 C C . ALA A 1 90 ? 2.495 -0.079 -9.435 1.00 91.81 90 ALA A C 1
ATOM 684 O O . ALA A 1 90 ? 1.603 0.311 -8.683 1.00 91.81 90 ALA A O 1
ATOM 685 N N . LYS A 1 91 ? 2.403 -1.232 -10.112 1.00 91.00 91 LYS A N 1
ATOM 686 C CA . LYS A 1 91 ? 1.265 -2.156 -9.978 1.00 91.00 91 LYS A CA 1
ATOM 687 C C . LYS A 1 91 ? 1.148 -2.701 -8.556 1.00 91.00 91 LYS A C 1
ATOM 689 O O . LYS A 1 91 ? 0.049 -2.711 -8.009 1.00 91.00 91 LYS A O 1
ATOM 694 N N . SER A 1 92 ? 2.266 -3.107 -7.956 1.00 94.00 92 SER A N 1
ATOM 695 C CA . SER A 1 92 ? 2.303 -3.589 -6.572 1.00 94.00 92 SER A CA 1
ATOM 696 C C . SER A 1 92 ? 1.856 -2.505 -5.586 1.00 94.00 92 SER A C 1
ATOM 698 O O . SER A 1 92 ? 0.991 -2.747 -4.748 1.00 94.00 92 SER A O 1
ATOM 700 N N . THR A 1 93 ? 2.341 -1.270 -5.749 1.00 94.62 93 THR A N 1
ATOM 701 C CA . THR A 1 93 ? 1.901 -0.131 -4.932 1.00 94.62 93 THR A CA 1
ATOM 702 C C . THR A 1 93 ? 0.396 0.106 -5.041 1.00 94.62 93 THR A C 1
ATOM 704 O O . THR A 1 93 ? -0.253 0.322 -4.024 1.00 94.62 93 THR A O 1
ATOM 707 N N . VAL A 1 94 ? -0.181 0.032 -6.245 1.00 92.81 94 VAL A N 1
ATOM 708 C CA . VAL A 1 94 ? -1.637 0.171 -6.428 1.00 92.81 94 VAL A CA 1
ATOM 709 C C . VAL A 1 94 ? -2.401 -0.935 -5.696 1.00 92.81 94 VAL A C 1
ATOM 711 O O . VAL A 1 94 ? -3.408 -0.645 -5.056 1.00 92.81 94 VAL A O 1
ATOM 714 N N . ALA A 1 95 ? -1.925 -2.182 -5.745 1.00 94.44 95 ALA A N 1
ATOM 715 C CA . ALA A 1 95 ? -2.559 -3.290 -5.031 1.00 94.44 95 ALA A CA 1
ATOM 716 C C . ALA A 1 95 ? -2.557 -3.071 -3.508 1.00 94.44 95 ALA A C 1
ATOM 718 O O . ALA A 1 95 ? -3.604 -3.192 -2.877 1.00 94.44 95 ALA A O 1
ATOM 719 N N . ILE A 1 96 ? -1.417 -2.662 -2.944 1.00 96.88 96 ILE A N 1
ATOM 720 C CA . ILE A 1 96 ? -1.285 -2.365 -1.508 1.00 96.88 96 ILE A CA 1
ATOM 721 C C . ILE A 1 96 ? -2.191 -1.194 -1.104 1.00 96.88 96 ILE A C 1
ATOM 723 O O . ILE A 1 96 ? -2.850 -1.244 -0.071 1.00 96.88 96 ILE A O 1
ATOM 727 N N . LEU A 1 97 ? -2.268 -0.139 -1.919 1.00 96.50 97 LEU A N 1
ATOM 728 C CA . LEU A 1 97 ? -3.154 0.993 -1.636 1.00 96.50 97 LEU A CA 1
ATOM 729 C C . LEU A 1 97 ? -4.634 0.586 -1.638 1.00 96.50 97 LEU A C 1
ATOM 731 O O . LEU A 1 97 ? -5.394 1.087 -0.814 1.00 96.50 97 LEU A O 1
ATOM 735 N N . ASN A 1 98 ? -5.043 -0.343 -2.505 1.00 96.62 98 ASN A N 1
ATOM 736 C CA . ASN A 1 98 ? -6.407 -0.879 -2.482 1.00 96.62 98 ASN A CA 1
ATOM 737 C C . ASN A 1 98 ? -6.688 -1.684 -1.204 1.00 96.62 98 ASN A C 1
ATOM 739 O O . ASN A 1 98 ? -7.769 -1.562 -0.636 1.00 96.62 98 ASN A O 1
ATOM 743 N N . GLU A 1 99 ? -5.722 -2.468 -0.725 1.00 97.56 99 GLU A N 1
ATOM 744 C CA . GLU A 1 99 ? -5.841 -3.189 0.549 1.00 97.56 99 GLU A CA 1
ATOM 745 C C . GLU A 1 99 ? -5.964 -2.226 1.741 1.00 97.56 99 GLU A C 1
ATOM 747 O O . GLU A 1 99 ? -6.780 -2.437 2.641 1.00 97.56 99 GLU A O 1
ATOM 752 N N . ILE A 1 100 ? -5.221 -1.114 1.712 1.00 97.69 100 ILE A N 1
ATOM 753 C CA . ILE A 1 100 ? -5.340 -0.041 2.708 1.00 97.69 100 ILE A CA 1
ATOM 754 C C . ILE A 1 100 ? -6.751 0.559 2.697 1.00 97.69 100 ILE A C 1
ATOM 756 O O . ILE A 1 100 ? -7.323 0.748 3.767 1.00 97.69 100 ILE A O 1
ATOM 760 N N . ILE A 1 101 ? -7.331 0.826 1.521 1.00 97.81 101 ILE A N 1
ATOM 761 C CA . ILE A 1 101 ? -8.703 1.353 1.411 1.00 97.81 101 ILE A CA 1
ATOM 762 C C . ILE A 1 101 ? -9.706 0.380 2.043 1.00 97.81 101 ILE A C 1
ATOM 764 O O . ILE A 1 101 ? -10.494 0.793 2.888 1.00 97.81 101 ILE A O 1
ATOM 768 N N . ILE A 1 102 ? -9.619 -0.913 1.714 1.00 97.62 102 ILE A N 1
ATOM 769 C CA . ILE A 1 102 ? -10.494 -1.947 2.295 1.00 97.62 102 ILE A CA 1
ATOM 770 C C . ILE A 1 102 ? -10.371 -1.974 3.825 1.00 97.62 102 ILE A C 1
ATOM 772 O O . ILE A 1 102 ? -11.370 -2.046 4.535 1.00 97.62 102 ILE A O 1
ATOM 776 N N . THR A 1 103 ? -9.145 -1.884 4.341 1.00 98.00 103 THR A N 1
ATOM 777 C CA . THR A 1 103 ? -8.886 -1.888 5.788 1.00 98.00 103 THR A CA 1
ATOM 778 C C . THR A 1 103 ? -9.459 -0.643 6.473 1.00 98.00 103 THR A C 1
ATOM 780 O O . THR A 1 103 ? -9.967 -0.720 7.592 1.00 98.00 103 THR A O 1
ATOM 783 N N . ILE A 1 104 ? -9.392 0.518 5.817 1.00 97.88 104 ILE A N 1
ATOM 784 C CA . ILE A 1 104 ? -9.985 1.762 6.323 1.00 97.88 104 ILE A CA 1
ATOM 785 C C . ILE A 1 104 ? -11.509 1.637 6.401 1.00 97.88 104 ILE A C 1
ATOM 787 O O . ILE A 1 104 ? -12.080 2.007 7.428 1.00 97.88 104 ILE A O 1
ATOM 791 N N . ASP A 1 105 ? -12.152 1.073 5.377 1.00 97.69 105 ASP A N 1
ATOM 792 C CA . ASP A 1 105 ? -13.604 0.856 5.371 1.00 97.69 105 ASP A CA 1
ATOM 793 C C . ASP A 1 105 ? -14.034 -0.092 6.503 1.00 97.69 105 ASP A C 1
ATOM 795 O O . ASP A 1 105 ? -14.969 0.209 7.247 1.00 97.69 105 ASP A O 1
ATOM 799 N N . GLN A 1 106 ? -13.295 -1.185 6.718 1.00 97.94 106 GLN A N 1
ATOM 800 C CA . GLN A 1 106 ? -13.533 -2.101 7.841 1.00 97.94 106 GLN A CA 1
ATOM 801 C C . GLN A 1 106 ? -13.364 -1.415 9.204 1.00 97.94 106 GLN A C 1
ATOM 803 O O . GLN A 1 106 ? -14.142 -1.649 10.129 1.00 97.94 106 GLN A O 1
ATOM 808 N N . ASN A 1 107 ? -12.366 -0.542 9.349 1.00 97.94 107 ASN A N 1
ATOM 809 C CA . ASN A 1 107 ? -12.186 0.230 10.577 1.00 97.94 107 ASN A CA 1
ATOM 810 C C . ASN A 1 107 ? -13.333 1.219 10.814 1.00 97.94 107 ASN A C 1
ATOM 812 O O . ASN A 1 107 ? -13.740 1.404 11.962 1.00 97.94 107 ASN A O 1
ATOM 816 N N . ALA A 1 108 ? -13.870 1.832 9.758 1.00 97.69 108 ALA A N 1
ATOM 817 C CA . ALA A 1 108 ? -15.036 2.702 9.862 1.00 97.69 108 ALA A CA 1
ATOM 818 C C . ALA A 1 108 ? -16.286 1.919 10.303 1.00 97.69 108 ALA A C 1
ATOM 820 O O . ALA A 1 108 ? -17.011 2.372 11.190 1.00 97.69 108 ALA A O 1
ATOM 821 N N . GLU A 1 109 ? -16.499 0.720 9.755 1.00 98.00 109 GLU A N 1
ATOM 822 C CA . GLU A 1 109 ? -17.581 -0.178 10.176 1.00 98.00 109 GLU A CA 1
ATOM 823 C C . GLU A 1 109 ? -17.436 -0.588 11.650 1.00 98.00 109 GLU A C 1
ATOM 825 O O . GLU A 1 109 ? -18.384 -0.478 12.430 1.00 98.00 109 GLU A O 1
ATOM 830 N N . ASN A 1 110 ? -16.229 -0.973 12.072 1.00 97.94 110 ASN A N 1
ATOM 831 C CA . ASN A 1 110 ? -15.943 -1.315 13.466 1.00 97.94 110 ASN A CA 1
ATOM 832 C C . ASN A 1 110 ? -16.188 -0.136 14.416 1.00 97.94 110 ASN A C 1
ATOM 834 O O . ASN A 1 110 ? -16.755 -0.323 15.492 1.00 97.94 110 ASN A O 1
ATOM 838 N N . ALA A 1 111 ? -15.800 1.081 14.024 1.00 97.69 111 ALA A N 1
ATOM 839 C CA . ALA A 1 111 ? -16.065 2.283 14.808 1.00 97.69 111 ALA A CA 1
ATOM 840 C C . ALA A 1 111 ? -17.573 2.546 14.957 1.00 97.69 111 ALA A C 1
ATOM 842 O O . ALA A 1 111 ? -18.032 2.889 16.046 1.00 97.69 111 ALA A O 1
ATOM 843 N N . ASN A 1 112 ? -18.356 2.327 13.897 1.00 97.88 112 ASN A N 1
ATOM 844 C CA . ASN A 1 112 ? -19.811 2.437 13.958 1.00 97.88 112 ASN A CA 1
ATOM 845 C C . ASN A 1 112 ? -20.429 1.383 14.894 1.00 97.88 112 ASN A C 1
ATOM 847 O O . ASN A 1 112 ? -21.262 1.709 15.737 1.00 97.88 112 ASN A O 1
ATOM 851 N N . ASN A 1 113 ? -19.969 0.133 14.812 1.00 97.81 113 ASN A N 1
ATOM 852 C CA . ASN A 1 113 ? -20.422 -0.938 15.703 1.00 97.81 113 ASN A CA 1
ATOM 853 C C . ASN A 1 113 ? -20.061 -0.661 17.174 1.00 97.81 113 ASN A C 1
ATOM 855 O O . ASN A 1 113 ? -20.857 -0.949 18.071 1.00 97.81 113 ASN A O 1
ATOM 859 N N . LEU A 1 114 ? -18.893 -0.062 17.434 1.00 97.50 114 LEU A N 1
ATOM 860 C CA . LEU A 1 114 ? -18.490 0.373 18.773 1.00 97.50 114 LEU A CA 1
ATOM 861 C C . LEU A 1 114 ? -19.400 1.470 19.327 1.00 97.50 114 LEU A C 1
ATOM 863 O O . LEU A 1 114 ? -19.735 1.423 20.510 1.00 97.50 114 LEU A O 1
ATOM 867 N N . LEU A 1 115 ? -19.815 2.432 18.497 1.00 97.75 115 LEU A N 1
ATOM 868 C CA . LEU A 1 115 ? -20.758 3.477 18.907 1.00 97.75 115 LEU A CA 1
ATOM 869 C C . LEU A 1 115 ? -22.111 2.878 19.299 1.00 97.75 115 LEU A C 1
ATOM 871 O O . LEU A 1 115 ? -22.592 3.153 20.394 1.00 97.75 115 LEU A O 1
ATOM 875 N N . ILE A 1 116 ? -22.665 1.996 18.462 1.00 97.50 116 ILE A N 1
ATOM 876 C CA . ILE A 1 116 ? -23.937 1.305 18.738 1.00 97.50 116 ILE A CA 1
ATOM 877 C C . ILE A 1 116 ? -23.843 0.489 20.034 1.00 97.50 116 ILE A C 1
ATOM 879 O O . ILE A 1 116 ? -24.717 0.567 20.895 1.00 97.50 116 ILE A O 1
ATOM 883 N N . THR A 1 117 ? -22.758 -0.272 20.203 1.00 98.06 117 THR A N 1
ATOM 884 C CA . THR A 1 117 ? -22.541 -1.080 21.414 1.00 98.06 117 THR A CA 1
ATOM 885 C C . THR A 1 117 ? -22.407 -0.196 22.652 1.00 98.06 117 THR A C 1
ATOM 887 O O . THR A 1 117 ? -22.934 -0.532 23.706 1.00 98.06 117 THR A O 1
ATOM 890 N N . SER A 1 118 ? -21.731 0.948 22.526 1.00 98.12 118 SER A N 1
ATOM 891 C CA . SER A 1 118 ? -21.549 1.899 23.627 1.00 98.12 118 SER A CA 1
ATOM 892 C C . SER A 1 118 ? -22.864 2.561 24.039 1.00 98.12 118 SER A C 1
ATOM 894 O O . SER A 1 118 ? -23.086 2.781 25.228 1.00 98.12 118 SER A O 1
ATOM 896 N N . GLU A 1 119 ? -23.748 2.853 23.082 1.00 97.44 119 GLU A N 1
ATOM 897 C CA . GLU A 1 119 ? -25.086 3.380 23.360 1.00 97.44 119 GLU A CA 1
ATOM 898 C C . GLU A 1 119 ? -25.946 2.345 24.097 1.00 97.44 119 GLU A C 1
ATOM 900 O O . GLU A 1 119 ? -26.472 2.642 25.167 1.00 97.44 119 GLU A O 1
ATOM 905 N N . SER A 1 120 ? -25.968 1.095 23.626 1.00 97.31 120 SER A N 1
ATOM 906 C CA . SER A 1 120 ? -26.659 0.001 24.325 1.00 97.31 120 SER A CA 1
ATOM 907 C C . SER A 1 120 ? -26.079 -0.265 25.722 1.00 97.31 120 SER A C 1
ATOM 909 O O . SER A 1 120 ? -26.818 -0.505 26.676 1.00 97.31 120 SER A O 1
ATOM 911 N N . GLN A 1 121 ? -24.755 -0.178 25.883 1.00 97.50 121 GLN A N 1
ATOM 912 C CA . GLN A 1 121 ? -24.110 -0.331 27.187 1.00 97.50 121 GLN A CA 1
ATOM 913 C C . GLN A 1 121 ? -24.492 0.802 28.146 1.00 97.50 121 GLN A C 1
ATOM 915 O O . GLN A 1 121 ? -24.667 0.555 29.338 1.00 97.50 121 GLN A O 1
ATOM 920 N N . LYS A 1 122 ? -24.641 2.032 27.642 1.00 97.94 122 LYS A N 1
ATOM 921 C CA . LYS A 1 122 ? -25.130 3.163 28.434 1.00 97.94 122 LYS A CA 1
ATOM 922 C C . LYS A 1 122 ? -26.559 2.909 28.924 1.00 97.94 122 LYS A C 1
ATOM 924 O O . LYS A 1 122 ? -26.803 3.078 30.113 1.00 97.94 122 LYS A O 1
ATOM 929 N N . GLU A 1 123 ? -27.462 2.468 28.050 1.00 97.56 123 GLU A N 1
ATOM 930 C CA . GLU A 1 123 ? -28.842 2.124 28.431 1.00 97.56 123 GLU A CA 1
ATOM 931 C C . GLU A 1 123 ? -28.874 1.034 29.515 1.00 97.56 123 GLU A C 1
ATOM 933 O O . GLU A 1 123 ? -29.546 1.186 30.533 1.00 97.56 123 GLU A O 1
ATOM 938 N N . GLY A 1 124 ? -28.070 -0.025 29.360 1.00 97.81 124 GLY A N 1
ATOM 939 C CA . GLY A 1 124 ? -27.966 -1.082 30.371 1.00 97.81 124 GLY A CA 1
ATOM 940 C C . GLY A 1 124 ? -27.406 -0.597 31.715 1.00 97.81 124 GLY A C 1
ATOM 941 O O . GLY A 1 124 ? -27.803 -1.090 32.769 1.00 97.81 124 GLY A O 1
ATOM 942 N N . LEU A 1 125 ? -26.504 0.391 31.712 1.00 97.62 125 LEU A N 1
ATOM 943 C CA . LEU A 1 125 ? -26.009 1.011 32.945 1.00 97.62 125 LEU A CA 1
ATOM 944 C C . LEU A 1 125 ? -27.072 1.875 33.634 1.00 97.62 125 LEU A C 1
ATOM 946 O O . LEU A 1 125 ? -27.113 1.901 34.863 1.00 97.62 125 LEU A O 1
ATOM 950 N N . GLU A 1 126 ? -27.925 2.563 32.873 1.00 97.56 126 GLU A N 1
ATOM 951 C CA . GLU A 1 126 ? -29.056 3.318 33.427 1.00 97.56 126 GLU A CA 1
ATOM 952 C C . GLU A 1 126 ? -30.076 2.378 34.093 1.00 97.56 126 GLU A C 1
ATOM 954 O O . GLU A 1 126 ? -30.543 2.663 35.196 1.00 97.56 126 GLU A O 1
ATOM 959 N N . GLU A 1 127 ? -30.355 1.217 33.493 1.00 97.31 127 GLU A N 1
ATOM 960 C CA . GLU A 1 127 ? -31.215 0.189 34.097 1.00 97.31 127 GLU A CA 1
ATOM 961 C C . GLU A 1 127 ? -30.613 -0.384 35.390 1.00 97.31 127 GLU A C 1
ATOM 963 O O . GLU A 1 127 ? -31.287 -0.441 36.421 1.00 97.31 127 GLU A O 1
ATOM 968 N N . LEU A 1 128 ? -29.318 -0.725 35.380 1.00 97.69 128 LEU A N 1
ATOM 969 C CA . LEU A 1 128 ? -28.613 -1.203 36.575 1.00 97.69 128 LEU A CA 1
ATOM 970 C C . LEU A 1 128 ? -28.624 -0.179 37.717 1.00 97.69 128 LEU A C 1
ATOM 972 O O . LEU A 1 128 ? -28.689 -0.562 38.890 1.00 97.69 128 LEU A O 1
ATOM 976 N N . LEU A 1 129 ? -28.555 1.114 37.394 1.00 97.19 129 LEU A N 1
ATOM 977 C CA . LEU A 1 129 ? -28.637 2.176 38.391 1.00 97.19 129 LEU A CA 1
ATOM 978 C C . LEU A 1 129 ? -30.011 2.177 39.074 1.00 97.19 129 LEU A C 1
ATOM 980 O O . LEU A 1 129 ? -30.074 2.156 40.302 1.00 97.19 129 LEU A O 1
ATOM 984 N N . LEU A 1 130 ? -31.094 2.112 38.292 1.00 97.00 130 LEU A N 1
ATOM 985 C CA . LEU A 1 130 ? -32.463 2.052 38.817 1.00 97.00 130 LEU A CA 1
ATOM 986 C C . LEU A 1 130 ? -32.695 0.810 39.684 1.00 97.00 130 LEU A C 1
ATOM 988 O O . LEU A 1 130 ? -33.338 0.883 40.731 1.00 97.00 130 LEU A O 1
ATOM 992 N N . ASP A 1 131 ? -32.171 -0.341 39.274 1.00 97.50 131 ASP A N 1
ATOM 993 C CA . ASP A 1 131 ? -32.294 -1.565 40.065 1.00 97.50 131 ASP A CA 1
ATOM 994 C C . ASP A 1 131 ? -31.496 -1.494 41.371 1.00 97.50 131 ASP A C 1
ATOM 996 O O . ASP A 1 131 ? -31.949 -1.994 42.403 1.00 97.50 131 ASP A O 1
ATOM 1000 N N . THR A 1 132 ? -30.353 -0.807 41.367 1.00 97.50 132 THR A N 1
ATOM 1001 C CA . THR A 1 132 ? -29.576 -0.557 42.588 1.00 97.50 132 THR A CA 1
ATOM 1002 C C . THR A 1 132 ? -30.336 0.352 43.560 1.00 97.50 132 THR A C 1
ATOM 1004 O O . THR A 1 132 ? -30.328 0.094 44.765 1.00 97.50 132 THR A O 1
ATOM 1007 N N . GLU A 1 133 ? -31.044 1.369 43.061 1.00 97.06 133 GLU A N 1
ATOM 1008 C CA . GLU A 1 133 ? -31.907 2.229 43.885 1.00 97.06 133 GLU A CA 1
ATOM 1009 C C . GLU A 1 133 ? -33.047 1.433 44.539 1.00 97.06 133 GLU A C 1
ATOM 1011 O O . GLU A 1 133 ? -33.253 1.544 45.748 1.00 97.06 133 GLU A O 1
ATOM 1016 N N . LYS A 1 134 ? -33.720 0.548 43.788 1.00 96.62 134 LYS A N 1
ATOM 1017 C CA . LYS A 1 134 ? -34.759 -0.346 44.342 1.00 96.62 134 LYS A CA 1
ATOM 1018 C C . LYS A 1 134 ? -34.206 -1.271 45.425 1.00 96.62 134 LYS A C 1
ATOM 1020 O O . LYS A 1 134 ? -34.851 -1.488 46.448 1.00 96.62 134 LYS A O 1
ATOM 1025 N N . ILE A 1 135 ? -33.012 -1.831 45.216 1.00 97.00 135 ILE A N 1
ATOM 1026 C CA . ILE A 1 135 ? -32.349 -2.659 46.233 1.00 97.00 135 ILE A CA 1
ATOM 1027 C C . ILE A 1 135 ? -32.088 -1.831 47.496 1.00 97.00 135 ILE A C 1
ATOM 1029 O O . ILE A 1 135 ? -32.321 -2.324 48.600 1.00 97.00 135 ILE A O 1
ATOM 1033 N N . SER A 1 136 ? -31.648 -0.578 47.350 1.00 97.38 136 SER A N 1
ATOM 1034 C CA . SER A 1 136 ? -31.427 0.325 48.483 1.00 97.38 136 SER A CA 1
ATOM 1035 C C . SER A 1 136 ? -32.714 0.576 49.279 1.00 97.38 136 SER A C 1
ATOM 1037 O O . SER A 1 136 ? -32.685 0.495 50.505 1.00 97.38 136 SER A O 1
ATOM 1039 N N . GLU A 1 137 ? -33.844 0.806 48.605 1.00 97.06 137 GLU A N 1
ATOM 1040 C CA . GLU A 1 137 ? -35.158 0.994 49.244 1.00 97.06 137 GLU A CA 1
ATOM 1041 C C . GLU A 1 137 ? -35.600 -0.249 50.039 1.00 97.06 137 GLU A C 1
ATOM 1043 O O . GLU A 1 137 ? -36.069 -0.155 51.179 1.00 97.06 137 GLU A O 1
ATOM 1048 N N . VAL A 1 138 ? -35.407 -1.443 49.470 1.00 97.56 138 VAL A N 1
ATOM 1049 C CA . VAL A 1 138 ? -35.722 -2.706 50.155 1.00 97.56 138 VAL A CA 1
ATOM 1050 C C . VAL A 1 138 ? -34.821 -2.911 51.374 1.00 97.56 138 VAL A C 1
ATOM 1052 O O . VAL A 1 138 ? -35.305 -3.352 52.417 1.00 97.56 138 VAL A O 1
ATOM 1055 N N . ILE A 1 139 ? -33.529 -2.583 51.278 1.00 97.25 139 ILE A N 1
ATOM 1056 C CA . ILE A 1 139 ? -32.594 -2.665 52.410 1.00 97.25 139 ILE A CA 1
ATOM 1057 C C . ILE A 1 139 ? -33.014 -1.710 53.533 1.00 97.25 139 ILE A C 1
ATOM 1059 O O . ILE A 1 139 ? -33.014 -2.117 54.696 1.00 97.25 139 ILE A O 1
ATOM 1063 N N . GLU A 1 140 ? -33.413 -0.479 53.206 1.00 97.00 140 GLU A N 1
ATOM 1064 C CA . GLU A 1 140 ? -33.900 0.500 54.184 1.00 97.00 140 GLU A CA 1
ATOM 1065 C C . GLU A 1 140 ? -35.167 -0.004 54.888 1.00 97.00 140 GLU A C 1
ATOM 1067 O O . GLU A 1 140 ? -35.224 -0.055 56.118 1.00 97.00 140 GLU A O 1
ATOM 1072 N N . THR A 1 141 ? -36.135 -0.504 54.117 1.00 97.19 141 THR A N 1
ATOM 1073 C CA . THR A 1 141 ? -37.365 -1.106 54.654 1.00 97.19 141 THR A CA 1
ATOM 1074 C C . THR A 1 141 ? -37.063 -2.301 55.561 1.00 97.19 141 THR A C 1
ATOM 1076 O O . THR A 1 141 ? -37.664 -2.454 56.628 1.00 97.19 141 THR A O 1
ATOM 1079 N N . ASN A 1 142 ? -36.109 -3.151 55.172 1.00 96.81 142 ASN A N 1
ATOM 1080 C CA . ASN A 1 142 ? -35.700 -4.306 55.965 1.00 96.81 142 ASN A CA 1
ATOM 1081 C C . ASN A 1 142 ? -35.008 -3.890 57.276 1.00 96.81 142 ASN A C 1
ATOM 1083 O O . ASN A 1 142 ? -35.197 -4.549 58.300 1.00 96.81 142 ASN A O 1
ATOM 1087 N N . SER A 1 143 ? -34.251 -2.787 57.266 1.00 97.44 143 SER A N 1
ATOM 1088 C CA . SER A 1 143 ? -33.656 -2.202 58.473 1.00 97.44 143 SER A CA 1
ATOM 1089 C C . SER A 1 143 ? -34.734 -1.706 59.437 1.00 97.44 143 SER A C 1
ATOM 1091 O O . SER A 1 143 ? -34.740 -2.119 60.595 1.00 97.44 143 SER A O 1
ATOM 1093 N N . VAL A 1 144 ? -35.696 -0.912 58.950 1.00 96.88 144 VAL A N 1
ATOM 1094 C CA . VAL A 1 144 ? -36.826 -0.411 59.759 1.00 96.88 144 VAL A CA 1
ATOM 1095 C C . VAL A 1 144 ? -37.636 -1.568 60.345 1.00 96.88 144 VAL A C 1
ATOM 1097 O O . VAL A 1 144 ? -37.888 -1.614 61.546 1.00 96.88 144 VAL A O 1
ATOM 1100 N N . THR A 1 145 ? -37.974 -2.561 59.521 1.00 97.31 145 THR A N 1
ATOM 1101 C CA . THR A 1 145 ? -38.726 -3.746 59.968 1.00 97.31 145 THR A CA 1
ATOM 1102 C C . THR A 1 145 ? -37.963 -4.533 61.041 1.00 97.31 145 THR A C 1
ATOM 1104 O O . THR A 1 145 ? -38.565 -5.074 61.973 1.00 97.31 145 THR A O 1
ATOM 1107 N N . SER A 1 146 ? -36.632 -4.606 60.931 1.00 97.75 146 SER A N 1
ATOM 1108 C CA . SER A 1 146 ? -35.782 -5.267 61.927 1.00 97.75 146 SER A CA 1
ATOM 1109 C C . SER A 1 146 ? -35.759 -4.504 63.255 1.00 97.75 146 SER A C 1
ATOM 1111 O O . SER A 1 146 ? -35.831 -5.135 64.309 1.00 97.75 146 SER A O 1
ATOM 1113 N N . GLU A 1 147 ? -35.715 -3.168 63.221 1.00 96.56 147 GLU A N 1
ATOM 1114 C CA . GLU A 1 147 ? -35.814 -2.320 64.418 1.00 96.56 147 GLU A CA 1
ATOM 1115 C C . GLU A 1 147 ? -37.177 -2.465 65.108 1.00 96.56 147 GLU A C 1
ATOM 1117 O O . GLU A 1 147 ? -37.235 -2.692 66.319 1.00 96.56 147 GLU A O 1
ATOM 1122 N N . GLU A 1 148 ? -38.276 -2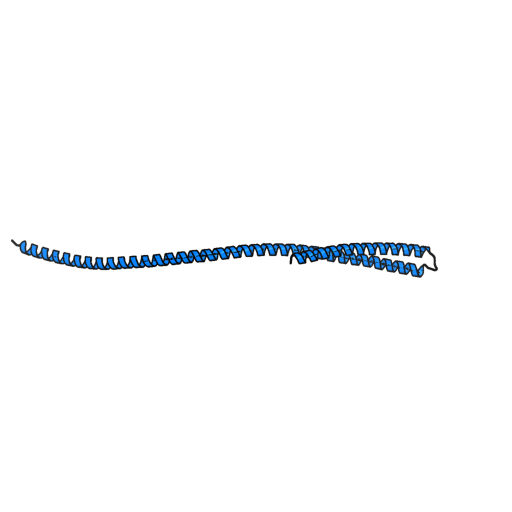.428 64.350 1.00 96.62 148 GLU A N 1
ATOM 1123 C CA . GLU A 1 148 ? -39.621 -2.662 64.889 1.00 96.62 148 GLU A CA 1
ATOM 1124 C C . GLU A 1 148 ? -39.746 -4.063 65.506 1.00 96.62 148 GLU A C 1
ATOM 1126 O O . GLU A 1 148 ? -40.278 -4.222 66.606 1.00 96.62 148 GLU A O 1
ATOM 1131 N N . SER A 1 149 ? -39.201 -5.084 64.839 1.00 96.31 149 SER A N 1
ATOM 1132 C CA . SER A 1 149 ? -39.209 -6.466 65.336 1.00 96.31 149 SER A CA 1
ATOM 1133 C C . SER A 1 149 ? -38.419 -6.621 66.639 1.00 96.31 149 SER A C 1
ATOM 1135 O O . SER A 1 149 ? -38.840 -7.365 67.531 1.00 96.31 149 SER A O 1
ATOM 1137 N N . ALA A 1 150 ? -37.292 -5.915 66.776 1.00 96.69 150 ALA A N 1
ATOM 1138 C CA . ALA A 1 150 ? -36.521 -5.878 68.014 1.00 96.69 150 ALA A CA 1
ATOM 1139 C C . ALA A 1 150 ? -37.328 -5.224 69.148 1.00 96.69 150 ALA A C 1
ATOM 1141 O O . ALA A 1 150 ? -37.455 -5.817 70.219 1.00 96.69 150 ALA A O 1
ATOM 1142 N N . ALA A 1 151 ? -37.964 -4.076 68.891 1.00 96.50 151 ALA A N 1
ATOM 1143 C CA . ALA A 1 151 ? -38.806 -3.386 69.871 1.00 96.50 151 ALA A CA 1
ATOM 1144 C C . ALA A 1 151 ? -40.007 -4.240 70.326 1.00 96.50 151 ALA A C 1
ATOM 1146 O O . ALA A 1 151 ? -40.304 -4.327 71.520 1.00 96.50 151 ALA A O 1
ATOM 1147 N N . VAL A 1 152 ? -40.676 -4.931 69.395 1.00 96.62 152 VAL A N 1
ATOM 1148 C CA . VAL A 1 152 ? -41.759 -5.876 69.722 1.00 96.62 152 VAL A CA 1
ATOM 1149 C C . VAL A 1 152 ? -41.234 -7.043 70.560 1.00 96.62 152 VAL A C 1
ATOM 1151 O O . VAL A 1 152 ? -41.889 -7.457 71.516 1.00 96.62 152 VAL A O 1
ATOM 1154 N N . SER A 1 153 ? -40.044 -7.562 70.246 1.00 96.75 153 SER A N 1
ATOM 1155 C CA . SER A 1 153 ? -39.418 -8.640 71.021 1.00 96.75 153 SER A CA 1
ATOM 1156 C C . SER A 1 153 ? -39.104 -8.208 72.458 1.00 96.75 153 SER A C 1
ATOM 1158 O O . SER A 1 153 ? -39.353 -8.978 73.386 1.00 96.75 153 SER A O 1
ATOM 1160 N N . GLU A 1 154 ? -38.636 -6.973 72.665 1.00 96.56 154 GLU A N 1
ATOM 1161 C CA . GLU A 1 154 ? -38.432 -6.395 74.002 1.00 96.56 154 GLU A CA 1
ATOM 1162 C C . GLU A 1 154 ? -39.750 -6.255 74.777 1.00 96.56 154 GLU A C 1
ATOM 1164 O O . GLU A 1 154 ? -39.831 -6.648 75.943 1.00 96.56 154 GLU A O 1
ATOM 1169 N N . GLN A 1 155 ? -40.814 -5.765 74.130 1.00 96.62 155 GLN A N 1
ATOM 1170 C CA . GLN A 1 155 ? -42.141 -5.668 74.749 1.00 96.62 155 GLN A CA 1
ATOM 1171 C C . GLN A 1 155 ? -42.705 -7.040 75.135 1.00 96.62 155 GLN A C 1
ATOM 1173 O O . GLN A 1 155 ? -43.249 -7.203 76.230 1.00 96.62 155 GLN A O 1
ATOM 1178 N N . LEU A 1 156 ? -42.565 -8.038 74.258 1.00 96.44 156 LEU A N 1
ATOM 1179 C CA . LEU A 1 156 ? -42.994 -9.408 74.533 1.00 96.44 156 LEU A CA 1
ATOM 1180 C C . LEU A 1 156 ? -42.210 -10.018 75.700 1.00 96.44 156 LEU A C 1
ATOM 1182 O O . LEU A 1 156 ? -42.816 -10.668 76.553 1.00 96.44 156 LEU A O 1
ATOM 1186 N N . ALA A 1 157 ? -40.897 -9.782 75.772 1.00 96.81 157 ALA A N 1
ATOM 1187 C CA . ALA A 1 157 ? -40.067 -10.230 76.887 1.00 96.81 157 ALA A CA 1
ATOM 1188 C C . ALA A 1 157 ? -40.521 -9.603 78.217 1.00 96.81 157 ALA A C 1
ATOM 1190 O O . ALA A 1 157 ? -40.743 -10.329 79.188 1.00 96.81 157 ALA A O 1
ATOM 1191 N N . ALA A 1 158 ? -40.760 -8.288 78.240 1.00 96.31 158 ALA A N 1
ATOM 1192 C CA . ALA A 1 158 ? -41.262 -7.587 79.423 1.00 96.31 158 ALA A CA 1
ATOM 1193 C C . ALA A 1 158 ? -42.648 -8.099 79.864 1.00 96.31 158 ALA A C 1
ATOM 1195 O O . ALA A 1 158 ? -42.899 -8.312 81.052 1.00 96.31 158 ALA A O 1
ATOM 1196 N N . GLN A 1 159 ? -43.555 -8.355 78.915 1.00 95.44 159 GLN A N 1
ATOM 1197 C CA . GLN A 1 159 ? -44.885 -8.886 79.219 1.00 95.44 159 GLN A CA 1
ATOM 1198 C C . GLN A 1 159 ? -44.826 -10.325 79.754 1.00 95.44 159 GLN A C 1
ATOM 1200 O O . GLN A 1 159 ? -45.593 -10.686 80.652 1.00 95.44 159 GLN A O 1
ATOM 1205 N N . ALA A 1 160 ? -43.915 -11.149 79.227 1.00 96.56 160 ALA A N 1
ATOM 1206 C CA . ALA A 1 160 ? -43.674 -12.498 79.726 1.00 96.56 160 ALA A CA 1
ATOM 1207 C C . ALA A 1 160 ? -43.131 -12.482 81.166 1.00 96.56 160 ALA A C 1
ATOM 1209 O O . ALA A 1 160 ? -43.607 -13.251 82.004 1.00 96.56 160 ALA A O 1
ATOM 1210 N N . GLU A 1 161 ? -42.206 -11.571 81.485 1.00 95.19 161 GLU A N 1
ATOM 1211 C CA . GLU A 1 161 ? -41.684 -11.372 82.845 1.00 95.19 161 GLU A CA 1
ATOM 1212 C C . GLU A 1 161 ? -42.786 -10.915 83.818 1.00 95.19 161 GLU A C 1
ATOM 1214 O O . GLU A 1 161 ? -42.935 -11.465 84.917 1.00 95.19 161 GLU A O 1
ATOM 1219 N N . HIS A 1 162 ? -43.639 -9.981 83.387 1.00 94.50 162 HIS A N 1
ATOM 1220 C CA . HIS A 1 162 ? -44.797 -9.536 84.161 1.00 94.50 162 HIS A CA 1
ATOM 1221 C C . HIS A 1 162 ? -45.777 -10.687 84.445 1.00 94.50 162 HIS A C 1
ATOM 1223 O O . HIS A 1 162 ? -46.245 -10.855 85.574 1.00 94.50 162 HIS A O 1
ATOM 1229 N N . LEU A 1 163 ? -46.104 -11.503 83.436 1.00 93.88 163 LEU A N 1
ATOM 1230 C CA . LEU A 1 163 ? -46.962 -12.680 83.606 1.00 93.88 163 LEU A CA 1
ATOM 1231 C C . LEU A 1 163 ? -46.337 -13.715 84.551 1.00 93.88 163 LEU A C 1
ATOM 1233 O O . LEU A 1 163 ? -47.047 -14.256 85.399 1.00 93.88 163 LEU A O 1
ATOM 1237 N N . SER A 1 164 ? -45.025 -13.951 84.452 1.00 93.75 164 SER A N 1
ATOM 1238 C CA . SER A 1 164 ? -44.295 -14.840 85.364 1.00 93.75 164 SER A CA 1
ATOM 1239 C C . SER A 1 164 ? -44.414 -14.366 86.815 1.00 93.75 164 SER A C 1
ATOM 1241 O O . SER A 1 164 ? -44.773 -15.148 87.694 1.00 93.75 164 SER A O 1
ATOM 1243 N N . THR A 1 165 ? -44.218 -13.066 87.051 1.00 91.75 165 THR A N 1
ATOM 1244 C CA . THR A 1 165 ? -44.341 -12.445 88.381 1.00 91.75 165 THR A CA 1
ATOM 1245 C C . THR A 1 165 ? -45.754 -12.597 88.953 1.00 91.75 165 THR A C 1
ATOM 1247 O O . THR A 1 165 ? -45.928 -12.960 90.118 1.00 91.75 165 THR A O 1
ATOM 1250 N N . LEU A 1 166 ? -46.791 -12.370 88.135 1.00 92.00 166 LEU A N 1
ATOM 1251 C CA . LEU A 1 166 ? -48.181 -12.593 88.548 1.00 92.00 166 LEU A CA 1
ATOM 1252 C C . LEU A 1 166 ? -48.437 -14.059 88.909 1.00 92.00 166 LEU A C 1
ATOM 1254 O O . LEU A 1 166 ? -49.072 -14.343 89.923 1.00 92.00 166 LEU A O 1
ATOM 1258 N N . MET A 1 167 ? -47.949 -14.999 88.096 1.00 91.75 167 MET A N 1
ATOM 1259 C CA . MET A 1 167 ? -48.100 -16.424 88.379 1.00 91.75 167 MET A CA 1
ATOM 1260 C C . MET A 1 167 ? -47.423 -16.823 89.691 1.00 91.75 167 MET A C 1
ATOM 1262 O O . MET A 1 167 ? -48.008 -17.608 90.432 1.00 91.75 167 MET A O 1
ATOM 1266 N N . GLU A 1 168 ? -46.241 -16.283 90.005 1.00 89.62 168 GLU A N 1
ATOM 1267 C CA . GLU A 1 168 ? -45.566 -16.512 91.290 1.00 89.62 168 GLU A CA 1
ATOM 1268 C C . GLU A 1 168 ? -46.393 -16.017 92.479 1.00 89.62 168 GLU A C 1
ATOM 1270 O O . GLU A 1 168 ? -46.561 -16.761 93.446 1.00 89.62 168 GLU A O 1
ATOM 1275 N N . TYR A 1 169 ? -46.989 -14.823 92.380 1.00 84.88 169 TYR A N 1
ATOM 1276 C CA . TYR A 1 169 ? -47.898 -14.295 93.403 1.00 84.88 169 TYR A CA 1
ATOM 1277 C C . TYR A 1 169 ? -49.096 -15.227 93.662 1.00 84.88 169 TYR A C 1
ATOM 1279 O O . TYR A 1 169 ? -49.486 -15.451 94.808 1.00 84.88 169 TYR A O 1
ATOM 1287 N N . PHE A 1 170 ? -49.669 -15.820 92.609 1.00 82.69 170 PHE A N 1
ATOM 1288 C CA . PHE A 1 170 ? -50.791 -16.758 92.744 1.00 82.69 170 PHE A CA 1
ATOM 1289 C C . PHE A 1 170 ? -50.371 -18.195 93.101 1.00 82.69 170 PHE A C 1
ATOM 1291 O O . PHE A 1 170 ? -51.228 -18.992 93.484 1.00 82.69 170 PHE A O 1
ATOM 1298 N N . LYS A 1 171 ? -49.078 -18.543 93.018 1.00 75.25 171 LYS A N 1
ATOM 1299 C CA . LYS A 1 171 ? -48.554 -19.882 93.348 1.00 75.25 171 LYS A CA 1
ATOM 1300 C C . LYS A 1 171 ? -48.402 -20.114 94.855 1.00 75.25 171 LYS A C 1
ATOM 1302 O O . LYS A 1 171 ? -48.223 -21.255 95.273 1.00 75.25 171 LYS A O 1
ATOM 1307 N N . THR A 1 172 ? -48.494 -19.067 95.679 1.00 61.47 172 THR A N 1
ATOM 1308 C CA . THR A 1 172 ? -48.508 -19.185 97.144 1.00 61.47 172 THR A CA 1
ATOM 1309 C C . THR A 1 172 ? -49.928 -19.360 97.684 1.00 61.47 172 THR A C 1
ATOM 1311 O O . THR A 1 172 ? -50.534 -18.422 98.208 1.00 61.47 172 THR A O 1
ATOM 1314 N N . LYS A 1 173 ? -50.444 -20.588 97.582 1.00 50.03 173 LYS A N 1
ATOM 1315 C CA . LYS A 1 173 ? -51.330 -21.199 98.579 1.00 50.03 173 LYS A CA 1
ATOM 1316 C C . LYS A 1 173 ? -51.218 -22.716 98.529 1.00 50.03 173 LYS A C 1
ATOM 1318 O O . LYS A 1 173 ? -51.318 -23.266 97.413 1.00 50.03 173 LYS A O 1
#

Foldseek 3Di:
DLVVLVVVLVVLVVVLVVLVVQLVVLVVQLVVLVVQLVVLVVPDDPRNPPSNVVSVVSNVVSVVSNVVSVVVNVVSVVVNVVSVVVSVVVVVVVVVVVVVVVVVVVVVVVVVVVVVVVVVVVVVVVVVVVVVVVVVVVVVVVVVVVVVVVVVVVVVVVVVVVVVVVVVVVVPD

pLDDT: mean 91.86, std 8.47, range [50.03, 98.12]